Protein AF-A0A9D9QB99-F1 (afdb_monomer_lite)

Structure (mmCIF, N/CA/C/O backbone):
data_AF-A0A9D9QB99-F1
#
_entry.id   AF-A0A9D9QB99-F1
#
loop_
_atom_site.group_PDB
_atom_site.id
_atom_site.type_symbol
_atom_site.label_atom_id
_atom_site.label_alt_id
_atom_site.label_comp_id
_atom_site.label_asym_id
_atom_site.label_entity_id
_atom_site.label_seq_id
_atom_site.pdbx_PDB_ins_code
_atom_site.Cartn_x
_atom_site.Cartn_y
_atom_site.Cartn_z
_atom_site.occupancy
_atom_site.B_iso_or_equiv
_atom_site.auth_seq_id
_atom_site.auth_comp_id
_atom_site.auth_asym_id
_atom_site.auth_atom_id
_atom_site.pdbx_PDB_model_num
ATOM 1 N N . MET A 1 1 ? -6.569 10.120 16.045 1.00 77.06 1 MET A N 1
ATOM 2 C CA . MET A 1 1 ? -7.160 9.300 14.967 1.00 77.06 1 MET A CA 1
ATOM 3 C C . MET A 1 1 ? -8.494 9.902 14.558 1.00 77.06 1 MET A C 1
ATOM 5 O O . MET A 1 1 ? -9.374 10.031 15.403 1.00 77.06 1 MET A O 1
ATOM 9 N N . GLN A 1 2 ? -8.621 10.323 13.304 1.00 84.44 2 GLN A N 1
ATOM 10 C CA . GLN A 1 2 ? -9.851 10.837 12.704 1.00 84.44 2 GLN A CA 1
ATOM 11 C C . GLN A 1 2 ? -10.726 9.678 12.216 1.00 84.44 2 GLN A C 1
ATOM 13 O O . GLN A 1 2 ? -10.218 8.637 11.797 1.00 84.44 2 GLN A O 1
ATOM 18 N N . ASN A 1 3 ? -12.047 9.849 12.244 1.00 84.25 3 ASN A N 1
ATOM 19 C CA . ASN A 1 3 ? -12.959 8.826 11.745 1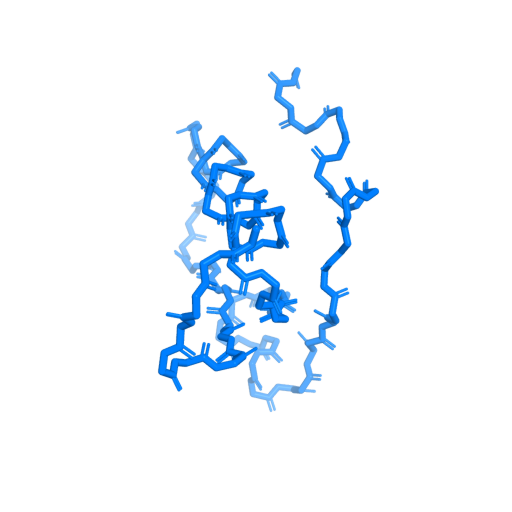.00 84.25 3 ASN A CA 1
ATOM 20 C C . ASN A 1 3 ? -13.040 8.907 10.212 1.00 84.25 3 ASN A C 1
ATOM 22 O O . ASN A 1 3 ? -13.445 9.931 9.671 1.00 84.25 3 ASN A O 1
ATOM 26 N N . SER A 1 4 ? -12.674 7.830 9.516 1.00 84.88 4 SER A N 1
ATOM 27 C CA . SER A 1 4 ? -12.864 7.705 8.067 1.00 84.88 4 SER A CA 1
ATOM 28 C C . SER A 1 4 ? -14.057 6.804 7.749 1.00 84.88 4 SER A C 1
ATOM 30 O O . SER A 1 4 ? -14.244 5.768 8.400 1.00 84.88 4 SER A O 1
ATOM 32 N N . ALA A 1 5 ? -14.850 7.183 6.742 1.00 89.62 5 ALA A N 1
ATOM 33 C CA . ALA A 1 5 ? -15.915 6.338 6.196 1.00 89.62 5 ALA A CA 1
ATOM 34 C C . ALA A 1 5 ? -15.341 5.061 5.557 1.00 89.62 5 ALA A C 1
ATOM 36 O O . ALA A 1 5 ? -15.934 3.989 5.653 1.00 89.62 5 ALA A O 1
ATOM 37 N N . VAL A 1 6 ? -14.149 5.162 4.961 1.00 88.31 6 VAL A N 1
ATOM 38 C CA . VAL A 1 6 ? -13.414 4.027 4.401 1.00 88.31 6 VAL A CA 1
ATOM 39 C C . VAL A 1 6 ? -12.532 3.421 5.492 1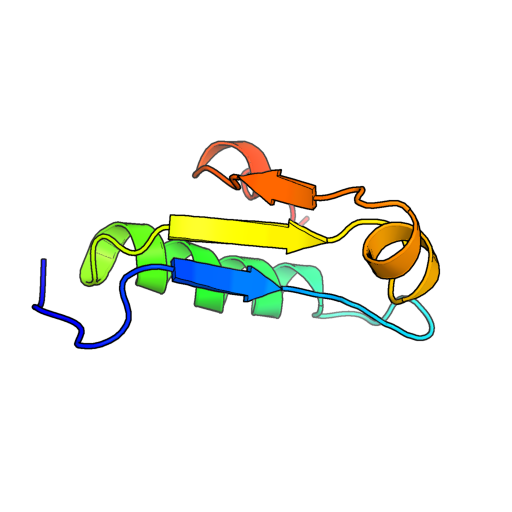.00 88.31 6 VAL A C 1
ATOM 41 O O . VAL A 1 6 ? -11.788 4.127 6.167 1.00 88.31 6 VAL A O 1
ATOM 44 N N . LYS A 1 7 ? -12.594 2.099 5.674 1.00 93.44 7 LYS A N 1
ATOM 45 C CA . LYS A 1 7 ? -11.767 1.383 6.665 1.00 93.44 7 LYS A CA 1
ATOM 46 C C . LYS A 1 7 ? -10.564 0.670 6.048 1.00 93.44 7 LYS A C 1
ATOM 48 O O . LYS A 1 7 ? -9.611 0.348 6.756 1.00 93.44 7 LYS A O 1
ATOM 53 N N . THR A 1 8 ? -10.591 0.415 4.740 1.00 96.56 8 THR A N 1
ATOM 54 C CA . THR A 1 8 ? -9.552 -0.344 4.033 1.00 96.56 8 THR A CA 1
ATOM 55 C C . THR A 1 8 ? -9.456 0.099 2.578 1.00 96.56 8 THR A C 1
ATOM 57 O O . THR A 1 8 ? -10.487 0.304 1.941 1.00 96.56 8 THR A O 1
ATOM 60 N N . PHE A 1 9 ? -8.239 0.226 2.046 1.00 96.25 9 PHE A N 1
ATOM 61 C CA . PHE A 1 9 ? -8.001 0.455 0.615 1.00 96.25 9 PHE A CA 1
ATOM 62 C C . PHE A 1 9 ? -6.752 -0.285 0.126 1.00 96.25 9 PHE A C 1
ATOM 64 O O . PHE A 1 9 ? -5.908 -0.694 0.925 1.00 96.25 9 PHE A O 1
ATOM 71 N N . GLY A 1 10 ? -6.654 -0.456 -1.194 1.00 96.56 10 GLY A N 1
ATOM 72 C CA . GLY A 1 10 ? -5.520 -1.089 -1.860 1.00 96.56 10 GLY A CA 1
ATOM 73 C C . GLY A 1 10 ? -4.630 -0.089 -2.599 1.00 96.56 10 GLY A C 1
ATOM 74 O O . GLY A 1 10 ? -5.131 0.869 -3.184 1.00 96.56 10 GLY A O 1
ATOM 75 N N . ILE A 1 11 ? -3.320 -0.333 -2.603 1.00 95.94 11 ILE A N 1
ATOM 76 C CA . ILE A 1 11 ? -2.322 0.373 -3.410 1.00 95.94 11 ILE A CA 1
ATOM 77 C C . ILE A 1 11 ? -1.771 -0.607 -4.440 1.00 95.94 11 ILE A C 1
ATOM 79 O O . ILE A 1 11 ? -1.271 -1.676 -4.092 1.00 95.94 11 ILE A O 1
ATOM 83 N N . LEU A 1 12 ? -1.834 -0.213 -5.706 1.00 95.75 12 LEU A N 1
ATOM 84 C CA . LEU A 1 12 ? -1.272 -0.942 -6.832 1.00 95.75 12 LEU A CA 1
ATOM 85 C C . LEU A 1 12 ? -0.426 0.025 -7.653 1.00 95.75 12 LEU A C 1
ATOM 87 O O . LEU A 1 12 ? -0.898 1.099 -8.020 1.00 95.75 12 LEU A O 1
ATOM 91 N N . THR A 1 13 ? 0.803 -0.371 -7.975 1.00 92.50 13 THR A N 1
ATOM 92 C CA . THR A 1 13 ? 1.629 0.318 -8.969 1.00 92.50 13 THR A CA 1
ATOM 93 C C . THR A 1 13 ? 1.632 -0.482 -10.269 1.00 92.50 13 THR A C 1
ATOM 95 O O . THR A 1 13 ? 1.851 -1.693 -10.280 1.00 92.50 13 THR A O 1
ATOM 98 N N . SER A 1 14 ? 1.340 0.183 -11.384 1.00 87.94 14 SER A N 1
ATOM 99 C CA . SER A 1 14 ? 1.391 -0.406 -12.725 1.00 87.94 14 SER A CA 1
ATOM 100 C C . SER A 1 14 ? 2.219 0.475 -13.645 1.00 87.94 14 SER A C 1
ATOM 102 O O . SER A 1 14 ? 2.118 1.696 -13.558 1.00 87.94 14 SER A O 1
ATOM 104 N N . GLY A 1 15 ? 2.963 -0.138 -14.563 1.00 87.12 15 GLY A N 1
ATOM 105 C CA . GLY A 1 15 ? 3.894 0.569 -15.441 1.00 87.12 15 GLY A CA 1
ATOM 106 C C . GLY A 1 15 ? 5.342 0.345 -15.013 1.00 87.12 15 GLY A C 1
ATOM 107 O O . GLY A 1 15 ? 5.634 -0.623 -14.313 1.00 87.12 15 GLY A O 1
ATOM 108 N N . GLY A 1 16 ? 6.241 1.207 -15.487 1.00 85.81 16 GLY A N 1
ATOM 109 C CA . GLY A 1 16 ? 7.650 1.185 -15.098 1.00 85.81 16 GLY A CA 1
ATOM 110 C C . GLY A 1 16 ? 7.900 1.886 -13.763 1.00 85.81 16 GLY A C 1
ATOM 111 O O . GLY A 1 16 ? 7.088 2.698 -13.315 1.00 85.81 16 GLY A O 1
ATOM 112 N N . ASP A 1 17 ? 9.046 1.590 -13.154 1.00 87.50 17 ASP A N 1
ATOM 113 C CA . ASP A 1 17 ? 9.486 2.268 -11.940 1.00 87.50 17 ASP A CA 1
ATOM 114 C C . ASP A 1 17 ? 9.888 3.711 -12.253 1.00 87.50 17 ASP A C 1
ATOM 116 O O . ASP A 1 17 ? 10.629 3.986 -13.199 1.00 87.50 17 ASP A O 1
ATOM 120 N N . ALA A 1 18 ? 9.382 4.640 -11.446 1.00 89.44 18 ALA A N 1
ATOM 121 C CA . ALA A 1 18 ? 9.643 6.064 -11.578 1.00 89.44 18 ALA A CA 1
ATOM 122 C C . ALA A 1 18 ? 10.120 6.654 -10.243 1.00 89.44 18 ALA A C 1
ATOM 124 O O . ALA A 1 18 ? 9.650 6.236 -9.173 1.00 89.44 18 ALA A O 1
ATOM 125 N N . PRO A 1 19 ? 11.023 7.652 -10.280 1.00 90.69 19 PRO A N 1
ATOM 126 C CA . PRO A 1 19 ? 11.433 8.360 -9.078 1.00 90.69 19 PRO A CA 1
ATOM 127 C C . PRO A 1 19 ? 10.212 8.983 -8.390 1.00 90.69 19 PRO A C 1
ATOM 129 O O . PRO A 1 19 ? 9.339 9.564 -9.032 1.00 90.69 19 PRO A O 1
ATOM 132 N N . GLY A 1 20 ? 10.147 8.842 -7.066 1.00 91.69 20 GLY A N 1
ATOM 133 C CA . GLY A 1 20 ? 9.058 9.378 -6.245 1.00 91.69 20 GLY A CA 1
ATOM 134 C C . GLY A 1 20 ? 7.907 8.410 -5.956 1.00 91.69 20 GLY A C 1
ATOM 135 O O . GLY A 1 20 ? 7.123 8.696 -5.051 1.00 91.69 20 GLY A O 1
ATOM 136 N N . LEU A 1 21 ? 7.824 7.240 -6.607 1.00 92.56 21 LEU A N 1
ATOM 137 C CA . LEU A 1 21 ? 6.774 6.252 -6.298 1.00 92.56 21 LEU A CA 1
ATOM 138 C C . LEU A 1 21 ? 6.819 5.795 -4.834 1.00 92.56 21 LEU A C 1
ATOM 140 O O . LEU A 1 21 ? 5.798 5.821 -4.149 1.00 92.56 21 LEU A O 1
ATOM 144 N N . ASN A 1 22 ? 8.005 5.473 -4.314 1.00 91.81 22 ASN A N 1
ATOM 145 C CA . ASN A 1 22 ? 8.166 5.089 -2.908 1.00 91.81 22 ASN A CA 1
ATOM 146 C C . ASN A 1 22 ? 7.744 6.212 -1.948 1.00 91.81 22 ASN A C 1
ATOM 148 O O . ASN A 1 22 ? 7.135 5.950 -0.910 1.00 91.81 22 ASN A O 1
ATOM 152 N N . ALA A 1 23 ? 8.017 7.469 -2.311 1.00 93.69 23 ALA A N 1
ATOM 153 C CA . ALA A 1 23 ? 7.606 8.628 -1.528 1.00 93.69 23 ALA A CA 1
ATOM 154 C C . ALA A 1 23 ? 6.082 8.798 -1.511 1.00 93.69 23 ALA A C 1
ATOM 156 O O . ALA A 1 23 ? 5.509 9.012 -0.441 1.00 93.69 23 ALA A O 1
ATOM 157 N N . ALA A 1 24 ? 5.424 8.635 -2.662 1.00 93.81 24 ALA A N 1
ATOM 158 C CA . ALA A 1 24 ? 3.969 8.695 -2.772 1.00 93.81 24 ALA A CA 1
ATOM 159 C C . ALA A 1 24 ? 3.292 7.575 -1.965 1.00 93.81 24 ALA A C 1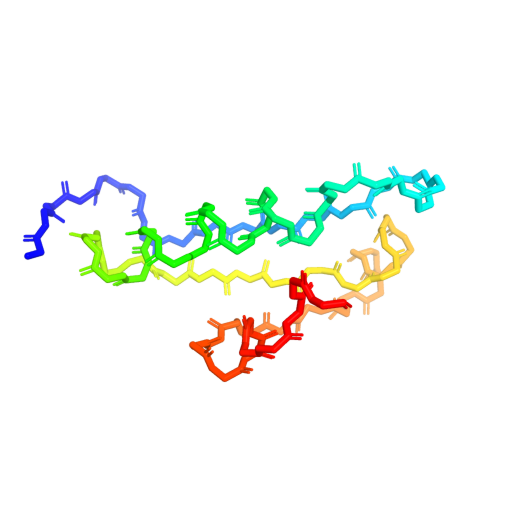
ATOM 161 O O . ALA A 1 24 ? 2.406 7.851 -1.152 1.00 93.81 24 ALA A O 1
ATOM 162 N N . ILE A 1 25 ? 3.759 6.330 -2.121 1.00 93.44 25 ILE A N 1
ATOM 163 C CA . ILE A 1 25 ? 3.256 5.168 -1.374 1.00 93.44 25 ILE A CA 1
ATOM 164 C C . ILE A 1 25 ? 3.395 5.409 0.131 1.00 93.44 25 ILE A C 1
ATOM 166 O O . ILE A 1 25 ? 2.424 5.258 0.875 1.00 93.44 25 ILE A O 1
ATOM 170 N N . ARG A 1 26 ? 4.580 5.842 0.583 1.00 94.12 26 ARG A N 1
ATOM 171 C CA . ARG A 1 26 ? 4.831 6.125 2.000 1.00 94.12 26 ARG A CA 1
ATOM 172 C C . ARG A 1 26 ? 3.950 7.248 2.531 1.00 94.12 26 ARG A C 1
ATOM 174 O O . ARG A 1 26 ? 3.456 7.131 3.649 1.00 94.12 26 ARG A O 1
ATOM 181 N N . GLY A 1 27 ? 3.778 8.330 1.772 1.00 94.50 27 GLY A N 1
ATOM 182 C CA . GLY A 1 27 ? 2.953 9.469 2.174 1.00 94.50 27 GLY A CA 1
ATOM 183 C C . GLY A 1 27 ? 1.506 9.052 2.423 1.00 94.50 27 GLY A C 1
ATOM 184 O O . GLY A 1 27 ? 0.977 9.282 3.508 1.00 94.50 27 GLY A O 1
ATOM 185 N N . VAL A 1 28 ? 0.905 8.355 1.456 1.00 94.75 28 VAL A N 1
ATOM 186 C CA . VAL A 1 28 ? -0.484 7.885 1.556 1.00 94.75 28 VAL A CA 1
ATOM 187 C C . VAL A 1 28 ? -0.643 6.853 2.672 1.00 94.75 28 VAL A C 1
ATOM 189 O O . VAL A 1 28 ? -1.510 7.006 3.534 1.00 94.75 28 VAL A O 1
ATOM 192 N N . ALA A 1 29 ? 0.197 5.816 2.691 1.00 94.81 29 ALA A N 1
ATOM 193 C CA . ALA A 1 29 ? 0.036 4.717 3.635 1.00 94.81 29 ALA A CA 1
ATOM 194 C C . ALA A 1 29 ? 0.294 5.145 5.083 1.00 94.81 29 ALA A C 1
ATOM 196 O O . ALA A 1 29 ? -0.473 4.780 5.974 1.00 94.81 29 ALA A O 1
ATOM 197 N N . ARG A 1 30 ? 1.330 5.960 5.329 1.00 93.94 30 ARG A N 1
ATOM 198 C CA . ARG A 1 30 ? 1.638 6.442 6.680 1.00 93.94 30 ARG A CA 1
ATOM 199 C C . ARG A 1 30 ? 0.481 7.258 7.238 1.00 93.94 30 ARG A C 1
ATOM 201 O O . ARG A 1 30 ? 0.019 6.946 8.328 1.00 93.94 30 ARG A O 1
ATOM 208 N N . THR A 1 31 ? -0.011 8.245 6.490 1.00 94.06 31 THR A N 1
ATOM 209 C CA . THR A 1 31 ? -1.126 9.088 6.936 1.00 94.06 31 THR A CA 1
ATOM 210 C C . THR A 1 31 ? -2.393 8.267 7.163 1.00 94.06 31 THR A C 1
ATOM 212 O O . THR A 1 31 ? -3.059 8.439 8.181 1.00 94.06 31 THR A O 1
ATOM 215 N N . ALA A 1 32 ? -2.713 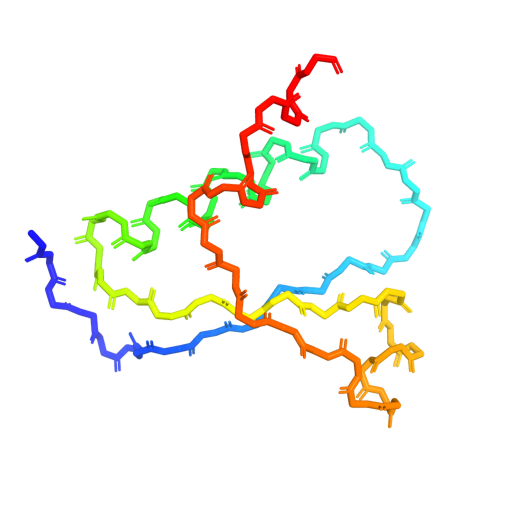7.332 6.267 1.00 94.94 32 ALA A N 1
ATOM 216 C CA . ALA A 1 32 ? -3.875 6.466 6.426 1.00 94.94 32 ALA A CA 1
ATOM 217 C C . ALA A 1 32 ? -3.825 5.623 7.713 1.00 94.94 32 ALA A C 1
ATOM 219 O O . ALA A 1 32 ? -4.825 5.524 8.427 1.00 94.94 32 ALA A O 1
ATOM 220 N N . ILE A 1 33 ? -2.661 5.052 8.028 1.00 93.56 33 ILE A N 1
ATOM 221 C CA . ILE A 1 33 ? -2.471 4.222 9.222 1.00 93.56 33 ILE A CA 1
ATOM 222 C C . ILE A 1 33 ? -2.466 5.089 10.488 1.00 93.56 33 ILE A C 1
ATOM 224 O O . ILE A 1 33 ? -3.206 4.795 11.427 1.00 93.56 33 ILE A O 1
ATOM 228 N N . THR A 1 34 ? -1.663 6.159 10.532 1.00 93.44 34 THR A N 1
ATOM 229 C CA . THR A 1 34 ? -1.440 6.931 11.769 1.00 93.44 34 THR A CA 1
ATOM 230 C C . THR A 1 34 ? -2.573 7.900 12.077 1.00 93.44 34 THR A C 1
ATOM 232 O O . THR A 1 34 ? -3.011 7.993 13.224 1.00 93.44 34 THR A O 1
ATOM 235 N N . GLU A 1 35 ? -3.084 8.597 11.063 1.00 94.62 35 GLU A N 1
ATOM 236 C CA . GLU A 1 35 ? -4.083 9.646 11.267 1.00 94.62 35 GLU A CA 1
ATOM 237 C C . GLU A 1 35 ? -5.505 9.103 11.214 1.00 94.62 35 GLU A C 1
ATOM 239 O O . GLU A 1 35 ? -6.352 9.581 11.967 1.00 94.62 35 GLU A O 1
ATOM 244 N N . TYR A 1 36 ? -5.773 8.091 10.384 1.00 94.69 36 TYR A N 1
ATOM 245 C CA . TYR A 1 36 ? -7.135 7.607 10.122 1.00 94.69 36 TYR A CA 1
ATOM 246 C C . TYR A 1 36 ? -7.414 6.180 10.615 1.00 94.69 36 TYR A C 1
ATOM 248 O O . TYR A 1 36 ? -8.566 5.744 10.574 1.00 94.69 36 TYR A O 1
ATOM 256 N N . GLY A 1 37 ? -6.401 5.438 11.081 1.00 92.88 37 GLY A N 1
ATOM 257 C CA . GLY A 1 37 ? -6.576 4.049 11.522 1.00 92.88 37 GLY A CA 1
ATOM 258 C C . GLY A 1 37 ? -7.068 3.108 10.424 1.00 92.88 37 GLY A C 1
ATOM 259 O O . GLY A 1 37 ? -7.788 2.151 10.707 1.00 92.88 37 GLY A O 1
ATOM 260 N N . MET A 1 38 ? -6.752 3.415 9.167 1.00 95.75 38 MET A N 1
ATOM 261 C CA . MET A 1 38 ? -7.174 2.624 8.015 1.00 95.75 38 MET A CA 1
ATOM 262 C C . MET A 1 38 ? -6.208 1.462 7.790 1.00 95.75 38 MET A C 1
ATOM 264 O O . MET A 1 38 ? -5.002 1.592 8.000 1.00 95.75 38 MET A O 1
ATOM 268 N N . LYS A 1 39 ? -6.731 0.343 7.285 1.00 96.69 39 LYS A N 1
ATOM 269 C CA . LYS A 1 39 ? -5.907 -0.756 6.770 1.00 96.69 39 LYS A CA 1
ATOM 270 C C . LYS A 1 39 ? -5.480 -0.465 5.336 1.00 96.69 39 LYS A C 1
ATOM 272 O O . LYS A 1 39 ? -6.302 -0.054 4.513 1.00 96.69 39 LYS A O 1
ATOM 277 N N . VAL A 1 40 ? -4.214 -0.713 5.030 1.00 97.38 40 VAL A N 1
ATOM 278 C CA . VAL A 1 40 ? -3.641 -0.487 3.698 1.00 97.38 40 VAL A CA 1
ATOM 279 C C . VAL A 1 40 ? -3.206 -1.824 3.126 1.00 97.38 40 VAL A C 1
ATOM 281 O O . VAL A 1 40 ? -2.436 -2.538 3.760 1.00 97.38 40 VAL A O 1
ATOM 284 N N . ILE A 1 41 ? -3.682 -2.167 1.934 1.00 97.94 41 ILE A N 1
ATOM 285 C CA . ILE A 1 41 ? -3.334 -3.414 1.250 1.00 97.94 41 ILE A CA 1
ATOM 286 C C . ILE A 1 41 ? -2.406 -3.104 0.077 1.00 97.94 41 ILE A C 1
ATOM 288 O O . ILE A 1 41 ? -2.783 -2.394 -0.848 1.00 97.94 41 ILE A O 1
ATOM 292 N N . GLY A 1 42 ? -1.190 -3.631 0.089 1.00 96.44 42 GLY A N 1
ATOM 293 C CA . GLY A 1 42 ? -0.256 -3.544 -1.027 1.00 96.44 42 GLY A CA 1
ATOM 294 C C . GLY A 1 42 ? -0.490 -4.674 -2.011 1.00 96.44 42 GLY A C 1
ATOM 295 O O . GLY A 1 42 ? -0.506 -5.836 -1.609 1.00 96.44 42 GLY A O 1
ATOM 296 N N . ILE A 1 43 ? -0.651 -4.340 -3.289 1.00 97.25 43 ILE A N 1
ATOM 297 C CA . ILE A 1 43 ? -0.792 -5.309 -4.374 1.00 97.25 43 ILE A CA 1
ATOM 298 C C . ILE A 1 43 ? 0.522 -5.374 -5.143 1.00 97.25 43 ILE A C 1
ATOM 300 O O . ILE A 1 43 ? 0.981 -4.388 -5.723 1.00 97.25 43 ILE A O 1
ATOM 304 N N . GLU A 1 44 ? 1.135 -6.550 -5.147 1.00 93.94 44 GLU A N 1
ATOM 305 C CA . GLU A 1 44 ? 2.442 -6.751 -5.763 1.00 93.94 44 GLU A CA 1
ATOM 306 C C . GLU A 1 44 ? 2.327 -6.925 -7.282 1.00 93.94 44 GLU A C 1
ATOM 308 O O . GLU A 1 44 ? 1.320 -7.401 -7.791 1.00 93.94 44 GLU A O 1
ATOM 313 N N . ARG A 1 45 ? 3.390 -6.611 -8.035 1.00 93.00 45 ARG A N 1
ATOM 314 C CA . ARG A 1 45 ? 3.494 -6.904 -9.484 1.00 93.00 45 ARG A CA 1
ATOM 315 C C . ARG A 1 45 ? 2.320 -6.372 -10.330 1.00 93.00 45 ARG A C 1
ATOM 317 O O . ARG A 1 45 ? 1.907 -7.020 -11.301 1.00 93.00 45 ARG A O 1
ATOM 324 N N . GLY A 1 46 ? 1.788 -5.206 -9.968 1.00 93.38 46 GLY A N 1
ATOM 325 C CA . GLY A 1 46 ? 0.701 -4.537 -10.678 1.00 93.38 46 GLY A CA 1
ATOM 326 C C . GLY A 1 46 ? -0.529 -5.423 -10.884 1.00 93.38 46 GLY A C 1
ATOM 327 O O . GLY A 1 46 ? -0.887 -6.249 -10.045 1.00 93.38 46 GLY A O 1
ATOM 328 N N . TYR A 1 47 ? -1.170 -5.291 -12.047 1.00 95.31 47 TYR A N 1
ATOM 329 C CA . TYR A 1 47 ? -2.375 -6.060 -12.374 1.00 95.31 47 TYR A CA 1
ATOM 330 C C . TYR A 1 47 ? -2.168 -7.576 -12.347 1.00 95.31 47 TYR A C 1
ATOM 332 O O . TYR A 1 47 ? -3.093 -8.315 -12.016 1.00 95.31 47 TYR A O 1
ATOM 340 N N . ARG A 1 48 ? -0.959 -8.066 -12.653 1.00 95.25 48 ARG A N 1
ATOM 341 C CA . ARG A 1 48 ? -0.683 -9.506 -12.605 1.00 95.25 48 ARG A CA 1
ATOM 342 C C . ARG A 1 48 ? -0.814 -10.038 -11.184 1.00 95.25 48 ARG A C 1
ATOM 344 O O . ARG A 1 48 ? -1.406 -11.098 -11.005 1.00 95.25 48 ARG A O 1
ATOM 351 N N . GLY A 1 49 ? -0.266 -9.341 -10.191 1.00 96.12 49 GLY A N 1
ATOM 352 C CA . GLY A 1 49 ? -0.433 -9.784 -8.813 1.00 96.12 49 GLY A CA 1
ATOM 353 C C . GLY A 1 49 ? -1.848 -9.573 -8.302 1.00 96.12 49 GLY A C 1
ATOM 354 O O . GLY A 1 49 ? -2.326 -10.443 -7.586 1.00 96.12 49 GLY A O 1
ATOM 355 N N . LEU A 1 50 ? -2.567 -8.541 -8.758 1.00 96.25 50 LEU A N 1
ATOM 356 C CA . LEU A 1 50 ? -3.995 -8.397 -8.453 1.00 96.25 50 LEU A CA 1
ATOM 357 C C . LEU A 1 50 ? -4.798 -9.634 -8.880 1.00 96.25 50 LEU A C 1
ATOM 359 O O . LEU A 1 50 ? -5.502 -10.222 -8.066 1.00 96.25 50 LEU A O 1
ATOM 363 N N . ILE A 1 51 ? -4.640 -10.065 -10.135 1.00 97.1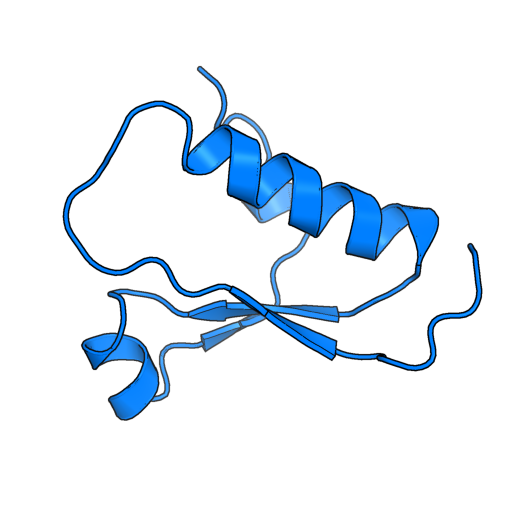2 51 ILE A N 1
ATOM 364 C CA . ILE A 1 51 ? -5.321 -11.250 -10.683 1.00 97.12 51 ILE A CA 1
ATOM 365 C C . ILE A 1 51 ? -4.916 -12.524 -9.926 1.00 97.12 51 ILE A C 1
ATOM 367 O O . ILE A 1 51 ? -5.729 -13.420 -9.731 1.00 97.12 51 ILE A O 1
ATOM 371 N N . GLN A 1 52 ? -3.658 -12.606 -9.487 1.00 97.62 52 GLN A N 1
ATOM 372 C CA . GLN A 1 52 ? -3.119 -13.750 -8.745 1.00 97.62 52 GLN A CA 1
ATOM 373 C C . GLN A 1 52 ? -3.408 -13.704 -7.235 1.00 97.62 52 GLN A C 1
ATOM 375 O O . GLN A 1 52 ? -2.952 -14.593 -6.520 1.00 97.62 52 GLN A O 1
ATOM 380 N N . GLY A 1 53 ? -4.097 -12.675 -6.730 1.00 96.56 53 GLY A N 1
ATOM 381 C CA . GLY A 1 53 ? -4.336 -12.503 -5.294 1.00 96.56 53 GLY A CA 1
ATOM 382 C C . GLY A 1 53 ? -3.073 -12.199 -4.475 1.00 96.56 53 GLY A C 1
ATOM 383 O O . GLY A 1 53 ? -3.041 -12.459 -3.276 1.00 96.56 53 GLY A O 1
ATOM 384 N N . LYS A 1 54 ? -2.019 -11.656 -5.098 1.00 97.25 54 LYS A N 1
ATOM 385 C CA . LYS A 1 54 ? -0.774 -11.243 -4.429 1.00 97.25 54 LYS A CA 1
ATOM 386 C C . LYS A 1 54 ? -0.957 -9.895 -3.747 1.00 97.25 54 LYS A C 1
ATOM 388 O O . LYS A 1 54 ? -0.519 -8.857 -4.247 1.00 97.25 54 LYS A O 1
ATOM 393 N N . ALA A 1 55 ? -1.642 -9.942 -2.616 1.00 97.19 55 ALA A N 1
ATOM 394 C CA . ALA A 1 55 ? -1.926 -8.798 -1.777 1.00 97.19 55 ALA A CA 1
ATOM 395 C C . ALA A 1 55 ? -1.441 -9.060 -0.347 1.00 97.19 55 ALA A C 1
ATOM 397 O O . ALA A 1 55 ? -1.612 -10.163 0.173 1.00 97.19 55 ALA A O 1
ATOM 398 N N . LYS A 1 56 ? -0.864 -8.043 0.297 1.00 96.31 56 LYS A N 1
ATOM 399 C CA . LYS A 1 56 ? -0.488 -8.088 1.716 1.00 96.31 56 LYS A CA 1
ATOM 400 C C . LYS A 1 56 ? -0.938 -6.829 2.442 1.00 96.31 56 LYS A C 1
ATOM 402 O O . LYS A 1 56 ? -0.941 -5.748 1.859 1.00 96.31 56 LYS A O 1
ATOM 407 N N . GLU A 1 57 ? -1.309 -6.958 3.711 1.00 96.88 57 GLU A N 1
ATOM 408 C CA . GLU A 1 57 ? -1.486 -5.785 4.568 1.00 96.88 57 GLU A CA 1
ATOM 409 C C . GLU A 1 57 ? -0.124 -5.118 4.783 1.00 96.88 57 GLU A C 1
ATOM 411 O O . GLU A 1 57 ? 0.870 -5.794 5.048 1.00 96.88 57 GLU A O 1
ATOM 416 N N . LEU A 1 58 ? -0.077 -3.801 4.608 1.00 95.44 58 LEU A N 1
ATOM 417 C CA . LEU A 1 58 ? 1.128 -3.010 4.781 1.00 95.44 58 LEU A CA 1
ATOM 418 C C . LEU A 1 58 ? 1.130 -2.352 6.155 1.00 95.44 58 LEU A C 1
ATOM 420 O O . LEU A 1 58 ? 0.148 -1.743 6.584 1.00 95.44 58 LEU A O 1
ATOM 424 N N . THR A 1 59 ? 2.276 -2.425 6.811 1.00 93.19 59 THR A N 1
ATOM 425 C CA . THR A 1 59 ? 2.526 -1.877 8.141 1.00 93.19 59 THR A CA 1
ATOM 426 C C . THR A 1 59 ? 3.600 -0.798 8.078 1.00 93.19 59 THR A C 1
ATOM 428 O O . THR A 1 59 ? 4.272 -0.618 7.066 1.00 93.19 59 THR A O 1
ATOM 431 N N . ALA A 1 60 ? 3.821 -0.080 9.182 1.00 87.44 60 ALA A N 1
ATOM 432 C CA . ALA A 1 60 ? 4.873 0.936 9.253 1.00 87.44 60 ALA A CA 1
ATOM 433 C C . ALA A 1 60 ? 6.273 0.400 8.877 1.00 87.44 60 ALA A C 1
ATOM 435 O O . ALA A 1 60 ? 7.100 1.161 8.372 1.00 87.44 60 ALA A O 1
ATOM 436 N N . VAL A 1 61 ? 6.525 -0.897 9.088 1.00 89.50 61 VAL A N 1
ATOM 437 C CA . VAL A 1 61 ? 7.796 -1.557 8.758 1.00 89.50 61 VAL A CA 1
ATOM 438 C C . VAL A 1 61 ? 8.004 -1.643 7.246 1.00 89.50 61 VAL A C 1
ATOM 440 O O . VAL A 1 61 ? 9.116 -1.410 6.780 1.00 89.50 61 VAL A O 1
ATOM 443 N N . ASP A 1 62 ? 6.941 -1.882 6.472 1.00 90.44 62 ASP A N 1
ATOM 444 C CA . ASP A 1 62 ? 7.006 -2.024 5.010 1.00 90.44 62 ASP A CA 1
ATOM 445 C C . ASP A 1 62 ? 7.430 -0.731 4.289 1.00 90.44 62 ASP A C 1
ATOM 447 O O . ASP A 1 62 ? 7.840 -0.772 3.131 1.00 90.44 62 ASP A O 1
ATOM 451 N N . PH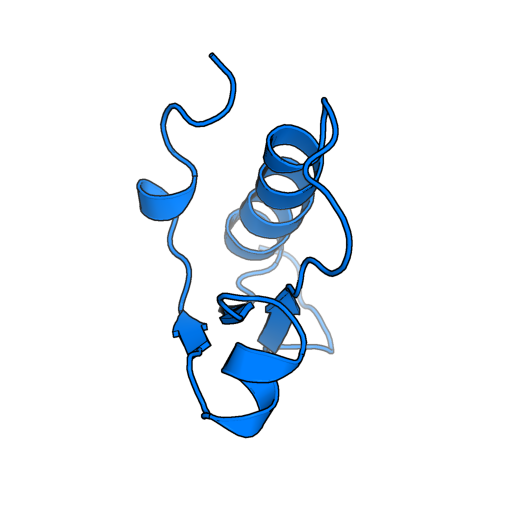E A 1 63 ? 7.351 0.418 4.968 1.00 84.38 63 PHE A N 1
ATOM 452 C CA . PHE A 1 63 ? 7.719 1.731 4.423 1.00 84.38 63 PHE A CA 1
ATOM 453 C C . PHE A 1 63 ? 8.927 2.364 5.122 1.00 84.38 63 PHE A C 1
ATOM 455 O O . PHE A 1 63 ? 9.213 3.555 4.929 1.00 84.38 63 PHE A O 1
ATOM 462 N N . SER A 1 64 ? 9.618 1.608 5.974 1.00 86.31 64 SER A N 1
ATOM 463 C CA . SER A 1 64 ? 10.833 2.074 6.636 1.00 86.31 64 SER A CA 1
ATOM 464 C C . SER A 1 64 ? 12.012 2.030 5.662 1.00 86.31 64 SER A C 1
ATOM 466 O O . SER A 1 64 ? 12.211 1.038 4.971 1.00 86.31 64 SER A O 1
ATOM 468 N N . GLY A 1 65 ? 12.787 3.114 5.579 1.00 84.25 65 GLY A N 1
ATOM 469 C CA . GLY A 1 65 ? 14.006 3.159 4.762 1.00 84.25 65 GLY A CA 1
ATOM 470 C C . GLY A 1 65 ? 13.806 3.226 3.241 1.00 84.25 65 GLY A C 1
ATOM 471 O O . GLY A 1 65 ? 14.789 3.244 2.520 1.00 84.25 65 GLY A O 1
ATOM 472 N N . ILE A 1 66 ? 12.575 3.323 2.723 1.00 84.50 66 ILE A N 1
ATOM 473 C CA . ILE A 1 66 ? 12.318 3.266 1.265 1.00 84.50 66 ILE A CA 1
ATOM 474 C C . ILE A 1 66 ? 12.535 4.592 0.505 1.00 84.50 66 ILE A C 1
ATOM 476 O O . ILE A 1 66 ? 12.171 4.698 -0.666 1.00 84.50 66 ILE A O 1
ATOM 480 N N . LEU A 1 67 ? 13.058 5.625 1.176 1.00 82.94 67 LEU A N 1
ATOM 481 C CA . LEU A 1 67 ? 13.275 6.969 0.612 1.00 82.94 67 LEU A CA 1
ATOM 482 C C . LEU A 1 67 ? 14.744 7.274 0.273 1.00 82.94 67 LEU A C 1
ATOM 484 O O . LEU A 1 67 ? 15.037 8.411 -0.092 1.00 82.94 67 LEU A O 1
ATOM 488 N N . THR A 1 68 ? 15.645 6.308 0.450 1.00 62.97 68 THR A N 1
ATOM 489 C CA . THR A 1 68 ? 17.091 6.446 0.212 1.00 62.97 68 THR A CA 1
ATOM 490 C C . THR A 1 68 ? 17.506 5.859 -1.120 1.00 62.97 68 THR A C 1
ATOM 492 O O . THR A 1 68 ? 16.985 4.765 -1.436 1.00 62.97 68 THR A O 1
#

pLDDT: mean 92.01, std 5.74, range [62.97, 97.94]

Sequence (68 aa):
MQNSAVKTFGILTSGGDAPGLNAAIRGVARTAITEYGMKVIGIERGYRGLIQGKAKELTAVDFSGILT

Foldseek 3Di:
DDEDPAQEDEDFDDDDDDPCPLVVCCVVVVCCCPVHVHWYKYQPPGVVSVVVVRIDTDDPVNSPPSND

Secondary structure (DSSP, 8-state):
-PPPS--EEEEE--SS--TTHHHHHHHHHHHHHHHH--EEEEETTHHHHHHTT-EEEE-GGGGTTTT-

Radius of gyration: 12.33 Å; chains: 1; bounding box: 33×25×30 Å